Protein AF-A0A7R8YY42-F1 (afdb_monomer)

Secondary structure (DSSP, 8-state):
-----------------------------------------TTTHHHHHHHHHHHHHHHHHHHHHHHHHHHHHHS--SS---SS-S---HHHHHHHHHHHHHHHHHHHTT--TTSHHHHHHHHHHT--------

Mean predicted aligned error: 22.65 Å

Sequence (134 aa):
MSSDSLKRKRDAPDSTSEVINSESDRKRERVDVDESASNLTPNDSKPASDILKEALRKIIELQEEINAFDDAASSDHDEEETLYSQEYPAEALGFAMCAWETLTFLQREGFTQNDPIYRALRERLVGQCQGIPL

Radius of gyration: 32.64 Å; Cα contacts (8 Å, |Δi|>4): 20; chains: 1; bounding box: 101×73×36 Å

pLDDT: mean 70.33, std 21.09, range [37.75, 97.06]

Solvent-accessible surface area (backbone atoms only — not comparable to full-atom values): 9181 Å² total; per-residue (Å²): 140,81,88,86,77,89,83,90,84,86,88,79,89,84,84,81,78,86,81,86,81,79,91,74,86,88,76,86,78,85,77,82,82,82,88,76,86,78,88,84,70,96,70,76,64,58,64,61,56,48,51,52,52,51,52,52,51,51,52,51,53,52,49,53,53,52,51,53,52,54,52,58,64,70,72,68,75,80,88,76,85,72,86,83,77,63,80,68,53,68,65,58,53,50,51,53,50,52,48,49,50,53,55,52,50,40,44,75,78,66,49,47,82,82,35,70,67,50,41,56,48,44,42,70,69,75,43,76,84,74,71,80,81,128

Structure (mmCIF, N/CA/C/O backbone):
data_AF-A0A7R8YY42-F1
#
_entry.id   AF-A0A7R8YY42-F1
#
loop_
_atom_site.group_PDB
_atom_site.id
_atom_site.type_symbol
_atom_site.label_atom_id
_atom_site.label_alt_id
_atom_site.label_comp_id
_atom_site.label_asym_id
_atom_site.label_entity_id
_atom_site.label_seq_id
_atom_site.pdbx_PDB_ins_code
_atom_site.Cartn_x
_atom_site.Cartn_y
_atom_site.Cartn_z
_atom_site.occupancy
_atom_site.B_iso_or_equiv
_atom_site.auth_seq_id
_atom_site.auth_comp_id
_atom_site.auth_asym_id
_atom_site.auth_atom_id
_atom_site.pdbx_PDB_model_num
ATOM 1 N N . MET A 1 1 ? -60.218 17.621 -22.480 1.00 38.62 1 MET A N 1
ATOM 2 C CA . MET A 1 1 ? -59.642 18.017 -21.176 1.00 38.62 1 MET A CA 1
ATOM 3 C C . MET A 1 1 ? -59.201 16.732 -20.497 1.00 38.62 1 MET A C 1
ATOM 5 O O . MET A 1 1 ? -60.028 15.842 -20.423 1.00 38.62 1 MET A O 1
ATOM 9 N N . SER A 1 2 ? -57.972 16.483 -20.073 1.00 44.06 2 SER A N 1
ATOM 10 C CA . SER A 1 2 ? -56.692 17.181 -20.175 1.00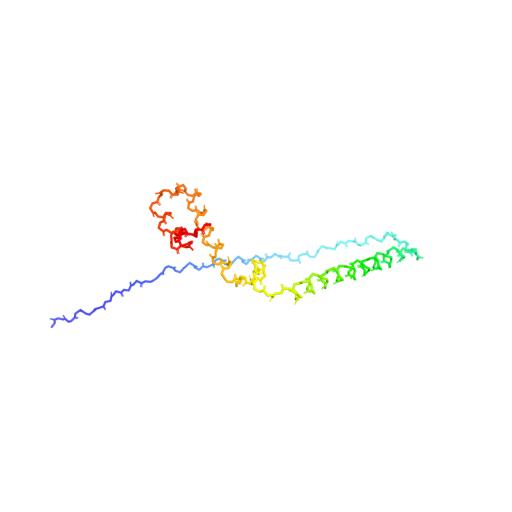 44.06 2 SER A CA 1
ATOM 11 C C . SER A 1 2 ? -55.614 16.099 -20.108 1.00 44.06 2 SER A C 1
ATOM 13 O O . SER A 1 2 ? -55.766 15.116 -19.387 1.00 44.06 2 SER A O 1
ATOM 15 N N . SER A 1 3 ? -54.557 16.278 -20.886 1.00 47.91 3 SER A N 1
ATOM 16 C CA . SER A 1 3 ? -53.333 15.486 -20.840 1.00 47.91 3 SER A CA 1
ATOM 17 C C . SER A 1 3 ? -52.505 15.946 -19.641 1.00 47.91 3 SER A C 1
ATOM 19 O O . SER A 1 3 ? -52.199 17.135 -19.572 1.00 47.91 3 SER A O 1
ATOM 21 N N . ASP A 1 4 ? -52.105 15.044 -18.744 1.00 53.22 4 ASP A N 1
ATOM 22 C CA . ASP A 1 4 ? -51.119 15.362 -17.705 1.00 53.22 4 ASP A CA 1
ATOM 23 C C . ASP A 1 4 ? -49.839 14.556 -17.931 1.00 53.22 4 ASP A C 1
ATOM 25 O O . ASP A 1 4 ? -49.751 13.350 -17.688 1.00 53.22 4 ASP A O 1
ATOM 29 N N . SER A 1 5 ? -48.858 15.263 -18.485 1.00 56.19 5 SER A N 1
ATOM 30 C CA . SER A 1 5 ? -47.514 14.793 -18.778 1.00 56.19 5 SER A CA 1
ATOM 31 C C . SER A 1 5 ? -46.569 15.157 -17.638 1.00 56.19 5 SER A C 1
ATOM 33 O O . SER A 1 5 ? -46.528 16.299 -17.196 1.00 56.19 5 SER A O 1
ATOM 35 N N . LEU A 1 6 ? -45.761 14.166 -17.252 1.00 52.00 6 LEU A N 1
ATOM 36 C CA . LEU A 1 6 ? -44.387 14.236 -16.747 1.00 52.00 6 LEU A CA 1
ATOM 37 C C . LEU A 1 6 ? -43.928 15.539 -16.063 1.00 52.00 6 LEU A C 1
ATOM 39 O O . LEU A 1 6 ? -43.733 16.556 -16.724 1.00 52.00 6 LEU A O 1
ATOM 43 N N . LYS A 1 7 ? -43.482 15.409 -14.805 1.00 57.38 7 LYS A N 1
ATOM 44 C CA . LYS A 1 7 ? -42.202 15.978 -14.331 1.00 57.38 7 LYS A CA 1
ATOM 45 C C . LYS A 1 7 ? -41.801 15.370 -12.982 1.00 57.38 7 LYS A C 1
ATOM 47 O O . LYS A 1 7 ? -42.252 15.796 -11.927 1.00 57.38 7 LYS A O 1
ATOM 52 N N . ARG A 1 8 ? -40.910 14.372 -13.021 1.00 50.06 8 ARG A N 1
ATOM 53 C CA . ARG A 1 8 ? -40.031 14.043 -11.890 1.00 50.06 8 ARG A CA 1
ATOM 54 C C . ARG A 1 8 ? -38.807 14.944 -12.025 1.00 50.06 8 ARG A C 1
ATOM 56 O O . ARG A 1 8 ? -38.129 14.875 -13.044 1.00 50.06 8 ARG A O 1
ATOM 63 N N . LYS A 1 9 ? -38.556 15.793 -11.032 1.00 60.50 9 LYS A N 1
ATOM 64 C CA . LYS A 1 9 ? -37.354 16.627 -10.939 1.00 60.50 9 LYS A CA 1
ATOM 65 C C . LYS A 1 9 ? -36.776 16.416 -9.537 1.00 60.50 9 LYS A C 1
ATOM 67 O O . LYS A 1 9 ? -37.351 16.869 -8.555 1.00 60.50 9 LYS A O 1
ATOM 72 N N . ARG A 1 10 ? -35.719 15.610 -9.463 1.00 48.75 10 ARG A N 1
ATOM 73 C CA . ARG A 1 10 ? -34.792 15.452 -8.333 1.00 48.75 10 ARG A CA 1
ATOM 74 C C . ARG A 1 10 ? -33.437 15.901 -8.868 1.00 48.75 10 ARG A C 1
ATOM 76 O O . ARG A 1 10 ? -33.178 15.526 -10.000 1.00 48.75 10 ARG A O 1
ATOM 83 N N . ASP A 1 11 ? -32.720 16.713 -8.089 1.00 44.12 11 ASP A N 1
ATOM 84 C CA . ASP A 1 11 ? -31.283 17.089 -8.108 1.00 44.12 11 ASP A CA 1
ATOM 85 C C . ASP A 1 11 ? -31.210 18.491 -7.457 1.00 44.12 11 ASP A C 1
ATOM 87 O O . ASP A 1 11 ? -32.055 19.324 -7.777 1.00 44.12 11 ASP A O 1
ATOM 91 N N . ALA A 1 12 ? -30.315 18.916 -6.565 1.00 50.12 12 ALA A N 1
ATOM 92 C CA . ALA A 1 12 ? -29.3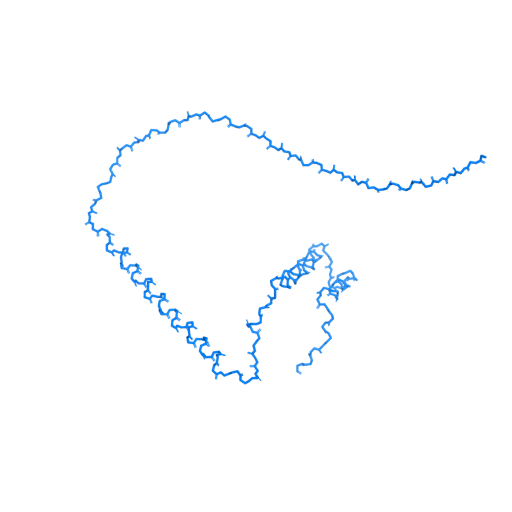04 18.389 -5.639 1.00 50.12 12 ALA A CA 1
ATOM 93 C C . ALA A 1 12 ? -28.967 19.591 -4.693 1.00 50.12 12 ALA A C 1
ATOM 95 O O . ALA A 1 12 ? -29.231 20.730 -5.092 1.00 50.12 12 ALA A O 1
ATOM 96 N N . PRO A 1 13 ? -28.437 19.423 -3.465 1.00 51.09 13 PRO A N 1
ATOM 97 C CA . PRO A 1 13 ? -27.999 20.559 -2.643 1.00 51.09 13 PRO A CA 1
ATOM 98 C C . PRO A 1 13 ? -26.582 21.029 -3.029 1.00 51.09 13 PRO A C 1
ATOM 100 O O . PRO A 1 13 ? -25.626 20.265 -2.923 1.00 51.09 13 PRO A O 1
ATOM 103 N N . ASP A 1 14 ? -26.463 22.286 -3.464 1.00 39.03 14 ASP A N 1
ATOM 104 C CA . ASP A 1 14 ? -25.196 22.971 -3.757 1.00 39.03 14 ASP A CA 1
ATOM 105 C C . ASP A 1 14 ? -24.689 23.688 -2.492 1.00 39.03 14 ASP A C 1
ATOM 107 O O . ASP A 1 14 ? -25.227 24.715 -2.073 1.00 39.03 14 ASP A O 1
ATOM 111 N N . SER A 1 15 ? -23.692 23.086 -1.839 1.00 41.06 15 SER A N 1
ATOM 112 C CA . SER A 1 15 ? -22.927 23.683 -0.741 1.00 41.06 15 SER A CA 1
ATOM 113 C C . SER A 1 15 ? -21.811 24.536 -1.337 1.00 41.06 15 SER A C 1
ATOM 115 O O . SER A 1 15 ? -20.712 24.053 -1.603 1.00 41.06 15 SER A O 1
ATOM 117 N N . THR A 1 16 ? -22.092 25.820 -1.533 1.00 49.22 16 THR A N 1
ATOM 118 C CA . THR A 1 16 ? -21.093 26.800 -1.956 1.00 49.22 16 THR A CA 1
ATOM 119 C C . THR A 1 16 ? -20.139 27.139 -0.812 1.00 49.22 16 THR A C 1
ATOM 121 O O . THR A 1 16 ? -20.542 27.629 0.242 1.00 49.22 16 THR A O 1
ATOM 124 N N . SER A 1 17 ? -18.869 26.870 -1.088 1.00 48.56 17 SER A N 1
ATOM 125 C CA . SER A 1 17 ? -17.639 27.173 -0.363 1.00 48.56 17 SER A CA 1
ATOM 126 C C . SER A 1 17 ? -17.540 28.587 0.222 1.00 48.56 17 SER A C 1
ATOM 128 O O . SER A 1 17 ? -17.690 29.580 -0.493 1.00 48.56 17 SER A O 1
ATOM 130 N N . GLU A 1 18 ? -17.170 28.656 1.500 1.00 45.03 18 GLU A N 1
ATOM 131 C CA . GLU A 1 18 ? -16.725 29.863 2.197 1.00 45.03 18 GLU A CA 1
ATOM 132 C C . GLU A 1 18 ? -15.342 30.301 1.685 1.00 45.03 18 GLU A C 1
ATOM 134 O O . GLU A 1 18 ? -14.343 29.599 1.839 1.00 45.03 18 GLU A O 1
ATOM 139 N N . VAL A 1 19 ? -15.280 31.485 1.071 1.00 43.81 19 VAL A N 1
ATOM 140 C CA . VAL A 1 19 ? -14.033 32.186 0.742 1.00 43.81 19 VAL A CA 1
ATOM 141 C C . VAL A 1 19 ? -13.718 33.131 1.898 1.00 43.81 19 VAL A C 1
ATOM 143 O O . VAL A 1 19 ? -14.271 34.224 2.002 1.00 43.81 19 VAL A O 1
ATOM 146 N N . ILE A 1 20 ? -12.830 32.695 2.787 1.00 44.50 20 ILE A N 1
ATOM 147 C CA . ILE A 1 20 ? -12.221 33.529 3.827 1.00 44.50 20 ILE A CA 1
ATOM 148 C C . ILE A 1 20 ? -11.180 34.453 3.188 1.00 44.50 20 ILE A C 1
ATOM 150 O O . ILE A 1 20 ? -10.040 34.071 2.936 1.00 44.50 20 ILE A O 1
ATOM 154 N N . ASN A 1 21 ? -11.601 35.684 2.904 1.00 37.75 21 ASN A N 1
ATOM 155 C CA . ASN A 1 21 ? -10.736 36.780 2.487 1.00 37.75 21 ASN A CA 1
ATOM 156 C C . ASN A 1 21 ? -10.317 37.561 3.744 1.00 37.75 21 ASN A C 1
ATOM 158 O O . ASN A 1 21 ? -11.081 38.376 4.257 1.00 37.75 21 ASN A O 1
ATOM 162 N N . SER A 1 22 ? -9.132 37.275 4.287 1.00 42.91 22 SER A N 1
ATOM 163 C CA . SER A 1 22 ? -8.551 38.045 5.392 1.00 42.91 22 SER A CA 1
ATOM 164 C C . SER A 1 22 ? -7.487 38.997 4.853 1.00 42.91 22 SER A C 1
ATOM 166 O O . SER A 1 22 ? -6.319 38.643 4.710 1.00 42.91 22 SER A O 1
ATOM 168 N N . GLU A 1 23 ? -7.913 40.225 4.554 1.00 42.78 23 GLU A N 1
ATOM 169 C CA . GLU A 1 23 ? -7.037 41.393 4.487 1.00 42.78 23 GLU A CA 1
ATOM 170 C C . GLU A 1 23 ? -6.349 41.568 5.848 1.00 42.78 23 GLU A C 1
ATOM 172 O O . GLU A 1 23 ? -6.998 41.710 6.883 1.00 42.78 23 GLU A O 1
ATOM 177 N N . SER A 1 24 ? -5.020 41.526 5.864 1.00 43.84 24 SER A N 1
ATOM 178 C CA . SER A 1 24 ? -4.223 41.937 7.017 1.00 43.84 24 SER A CA 1
ATOM 179 C C . SER A 1 24 ? -3.178 42.945 6.567 1.00 43.84 24 SER A C 1
ATOM 181 O O . SER A 1 24 ? -2.267 42.650 5.788 1.00 43.84 24 SER A O 1
ATOM 183 N N . ASP A 1 25 ? -3.388 44.157 7.067 1.00 44.34 25 ASP A N 1
ATOM 184 C CA . ASP A 1 25 ? -2.553 45.344 7.013 1.00 44.34 25 ASP A CA 1
ATOM 185 C C . ASP A 1 25 ? -1.050 45.050 7.115 1.00 44.34 25 ASP A C 1
ATOM 187 O O . ASP A 1 25 ? -0.518 44.686 8.165 1.00 44.34 25 ASP A O 1
ATOM 191 N N . ARG A 1 26 ? -0.316 45.313 6.030 1.00 45.97 26 ARG A N 1
ATOM 192 C CA . ARG A 1 26 ? 1.152 45.363 6.045 1.00 45.97 26 ARG A CA 1
ATOM 193 C C . ARG A 1 26 ? 1.625 46.720 6.569 1.00 45.97 26 ARG A C 1
ATOM 195 O O . ARG A 1 26 ? 2.056 47.582 5.801 1.00 45.97 26 ARG A O 1
ATOM 202 N N . LYS A 1 27 ? 1.577 46.906 7.889 1.00 59.47 27 LYS A N 1
ATOM 203 C CA . LYS A 1 27 ? 2.275 48.002 8.573 1.00 59.47 27 LYS A CA 1
ATOM 204 C C . LYS A 1 27 ? 3.749 47.622 8.736 1.00 59.47 27 LYS A C 1
ATOM 206 O O . LYS A 1 27 ? 4.087 46.663 9.417 1.00 59.47 27 LYS A O 1
ATOM 211 N N . ARG A 1 28 ? 4.615 48.359 8.036 1.00 54.12 28 ARG A N 1
ATOM 212 C CA . ARG A 1 28 ? 6.078 48.216 8.047 1.00 54.12 28 ARG A CA 1
ATOM 213 C C . ARG A 1 28 ? 6.626 48.441 9.457 1.00 54.12 28 ARG A C 1
ATOM 215 O O . ARG A 1 28 ? 6.531 49.557 9.962 1.00 54.12 28 ARG A O 1
ATOM 222 N N . GLU A 1 29 ? 7.257 47.423 10.024 1.00 50.25 29 GLU A N 1
ATOM 223 C CA . GLU A 1 29 ? 8.134 47.555 11.184 1.00 50.25 29 GLU A CA 1
ATOM 224 C C . GLU A 1 29 ? 9.576 47.336 10.716 1.00 50.25 29 GLU A C 1
ATOM 226 O O . GLU A 1 29 ? 9.915 46.326 10.100 1.00 50.25 29 GLU A O 1
ATOM 231 N N . ARG A 1 30 ? 10.387 48.380 10.894 1.00 45.09 30 ARG A N 1
ATOM 232 C CA . ARG A 1 30 ? 11.814 48.421 10.582 1.00 45.09 30 ARG A CA 1
ATOM 233 C C . ARG A 1 30 ? 12.511 47.666 11.711 1.00 45.09 30 ARG A C 1
ATOM 235 O O . ARG A 1 30 ? 12.423 48.109 12.847 1.00 45.09 30 ARG A O 1
ATOM 242 N N . VAL A 1 31 ? 13.164 46.551 11.403 1.00 52.91 31 VAL A N 1
ATOM 243 C CA . VAL A 1 31 ? 14.096 45.922 12.342 1.00 52.91 31 VAL A CA 1
ATOM 244 C C . VAL A 1 31 ? 15.475 46.480 12.024 1.00 52.91 31 VAL A C 1
ATOM 246 O O . VAL A 1 31 ? 15.968 46.333 10.903 1.00 52.91 31 VAL A O 1
ATOM 249 N N . ASP A 1 32 ? 16.026 47.201 12.992 1.00 47.44 32 ASP A N 1
ATOM 250 C CA . ASP A 1 32 ? 17.368 47.760 12.968 1.00 47.44 32 ASP A CA 1
ATOM 251 C C . ASP A 1 32 ? 18.408 46.647 12.771 1.00 47.44 32 ASP A C 1
ATOM 253 O O . ASP A 1 32 ? 18.414 45.632 13.469 1.00 47.44 32 ASP A O 1
ATOM 257 N N . VAL A 1 33 ? 19.269 46.836 11.770 1.00 54.12 33 VAL A N 1
ATOM 258 C CA . VAL A 1 33 ? 20.433 45.986 11.511 1.00 54.12 33 VAL A CA 1
ATOM 259 C C . VAL A 1 33 ? 21.533 46.457 12.453 1.00 54.12 33 VAL A C 1
ATOM 261 O O . VAL A 1 33 ? 22.170 47.476 12.191 1.00 54.12 33 VAL A O 1
ATOM 264 N N . ASP A 1 34 ? 21.723 45.736 13.557 1.00 45.84 34 ASP A N 1
ATOM 265 C CA . ASP A 1 34 ? 22.905 45.896 14.399 1.00 45.84 34 ASP A CA 1
ATOM 266 C C . ASP A 1 34 ? 24.098 45.215 13.717 1.00 45.84 34 ASP A C 1
ATOM 268 O O . ASP A 1 34 ? 24.135 44.004 13.484 1.00 45.84 34 ASP A O 1
ATOM 272 N N . GLU A 1 35 ? 25.042 46.056 13.316 1.00 55.34 35 GLU A N 1
ATOM 273 C CA . GLU A 1 35 ? 26.336 45.711 12.760 1.00 55.34 35 GLU A CA 1
ATOM 274 C C . GLU A 1 35 ? 27.246 45.244 13.900 1.00 55.34 35 GLU A C 1
ATOM 276 O O . GLU A 1 35 ? 27.729 46.048 14.694 1.00 55.34 35 GLU A O 1
ATOM 281 N N . SER A 1 36 ? 27.506 43.938 13.986 1.00 48.50 36 SER A N 1
ATOM 282 C CA . SER A 1 36 ? 28.617 43.420 14.787 1.00 48.50 36 SER A CA 1
ATOM 283 C C . SER A 1 36 ? 29.159 42.093 14.259 1.00 48.50 36 SER A C 1
ATOM 285 O O . SER A 1 36 ? 28.596 41.023 14.456 1.00 48.50 36 SER A O 1
ATOM 287 N N . ALA A 1 37 ? 30.326 42.227 13.627 1.00 51.69 37 ALA A N 1
ATOM 288 C CA . ALA A 1 37 ? 31.458 41.306 13.647 1.00 51.69 37 ALA A CA 1
ATOM 289 C C . ALA A 1 37 ? 31.249 39.850 13.194 1.00 51.69 37 ALA A C 1
ATOM 291 O O . ALA A 1 37 ? 30.838 38.984 13.961 1.00 51.69 37 ALA A O 1
ATOM 292 N N . SER A 1 38 ? 31.804 39.517 12.025 1.00 47.59 38 SER A N 1
ATOM 293 C CA . SER A 1 38 ? 32.576 38.274 11.884 1.00 47.59 38 SER A CA 1
ATOM 294 C C . SER A 1 38 ? 33.672 38.437 10.829 1.00 47.59 38 SER A C 1
ATOM 296 O O . SER A 1 38 ? 33.410 38.458 9.630 1.00 47.59 38 SER A O 1
ATOM 298 N N . ASN A 1 39 ? 34.918 38.554 11.291 1.00 49.59 39 ASN A N 1
ATOM 299 C CA . ASN A 1 39 ? 36.115 38.338 10.482 1.00 49.59 39 ASN A CA 1
ATOM 300 C C . ASN A 1 39 ? 36.035 36.959 9.807 1.00 49.59 39 ASN A C 1
ATOM 302 O O . ASN A 1 39 ? 36.125 35.943 10.494 1.00 49.59 39 ASN A O 1
ATOM 306 N N . LEU A 1 40 ? 35.923 36.913 8.479 1.00 56.47 40 LEU A N 1
ATOM 307 C CA . LEU A 1 40 ? 36.121 35.683 7.714 1.00 56.47 40 LEU A CA 1
ATOM 308 C C . LEU A 1 40 ? 37.623 35.488 7.490 1.00 56.47 40 LEU A C 1
ATOM 310 O O . LEU A 1 40 ? 38.231 36.108 6.616 1.00 56.47 40 LEU A O 1
ATOM 314 N N . THR A 1 41 ? 38.239 34.648 8.316 1.00 55.19 41 THR A N 1
ATOM 315 C CA . THR A 1 41 ? 39.594 34.148 8.078 1.00 55.19 41 THR A CA 1
ATOM 316 C C . THR A 1 41 ? 39.574 33.143 6.913 1.00 55.19 41 THR A C 1
ATOM 318 O O . THR A 1 41 ? 38.670 32.312 6.813 1.00 55.19 41 THR A O 1
ATOM 321 N N . PRO A 1 42 ? 40.560 33.173 5.999 1.00 55.38 42 PRO A N 1
ATOM 322 C CA . PRO A 1 42 ? 40.588 32.294 4.839 1.00 55.38 42 PRO A CA 1
ATOM 323 C C . PRO A 1 42 ? 41.260 30.972 5.225 1.00 55.38 42 PRO A C 1
ATOM 325 O O . PRO A 1 42 ? 42.448 30.789 4.981 1.00 55.38 42 PRO A O 1
ATOM 328 N N . ASN A 1 43 ? 40.551 30.054 5.887 1.00 55.50 43 ASN A N 1
ATOM 329 C CA . ASN A 1 43 ? 41.082 28.691 6.068 1.00 55.50 43 ASN A CA 1
ATOM 330 C C . ASN A 1 43 ? 40.049 27.563 6.244 1.00 55.50 43 ASN A C 1
ATOM 332 O O . ASN A 1 43 ? 40.438 26.398 6.199 1.00 55.50 43 ASN A O 1
ATOM 336 N N . ASP A 1 44 ? 38.750 27.862 6.318 1.00 55.97 44 ASP A N 1
ATOM 337 C CA . ASP A 1 44 ? 37.703 26.843 6.532 1.00 55.97 44 ASP A CA 1
ATOM 338 C C . ASP A 1 44 ? 37.184 26.169 5.244 1.00 55.97 44 ASP A C 1
ATOM 340 O O . ASP A 1 44 ? 36.215 25.414 5.268 1.00 55.97 44 ASP A O 1
ATOM 344 N N . SER A 1 45 ? 37.828 26.389 4.091 1.00 58.62 45 SER A N 1
ATOM 345 C CA . SER A 1 45 ? 37.385 25.813 2.805 1.00 58.62 45 SER A CA 1
ATOM 346 C C . SER A 1 45 ? 37.849 24.363 2.567 1.00 58.62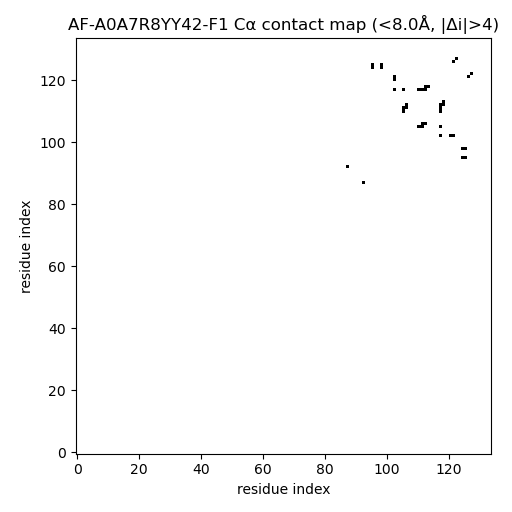 45 SER A C 1
ATOM 348 O O . SER A 1 45 ? 37.247 23.643 1.769 1.00 58.62 45 SER A O 1
ATOM 350 N N . LYS A 1 46 ? 38.881 23.894 3.284 1.00 61.25 46 LYS A N 1
ATOM 351 C CA . LYS A 1 46 ? 39.367 22.503 3.209 1.00 61.25 46 LYS A CA 1
ATOM 352 C C . LYS A 1 46 ? 38.328 21.443 3.608 1.00 61.25 46 LYS A C 1
ATOM 354 O O . LYS A 1 46 ? 38.102 20.557 2.782 1.00 61.25 46 LYS A O 1
ATOM 359 N N . PRO A 1 47 ? 37.634 21.534 4.762 1.00 71.38 47 PRO A N 1
ATOM 360 C CA . PRO A 1 47 ? 36.697 20.490 5.183 1.00 71.38 47 PRO A CA 1
ATOM 361 C C . PRO A 1 47 ? 35.550 20.292 4.188 1.00 71.38 47 PRO A C 1
ATOM 363 O O . PRO A 1 47 ? 35.215 19.158 3.875 1.00 71.38 47 PRO A O 1
ATOM 366 N N . ALA A 1 48 ? 35.003 21.366 3.609 1.00 75.25 48 ALA A N 1
ATOM 367 C CA . ALA A 1 48 ? 33.951 21.254 2.596 1.00 75.25 48 ALA A CA 1
ATOM 368 C C . ALA A 1 48 ? 34.442 20.552 1.316 1.00 75.25 48 ALA A C 1
ATOM 370 O O . ALA A 1 48 ? 33.725 19.737 0.736 1.00 75.25 48 ALA A O 1
ATOM 371 N N . SER A 1 49 ? 35.680 20.830 0.891 1.00 82.69 49 SER A N 1
ATOM 372 C CA . SER A 1 49 ? 36.284 20.169 -0.270 1.00 82.69 49 SER A CA 1
ATOM 373 C C . SER A 1 49 ? 36.598 18.690 -0.024 1.00 82.69 49 SER A C 1
ATOM 375 O O . SER A 1 49 ? 36.524 17.889 -0.955 1.00 82.69 49 SER A O 1
ATOM 377 N N . ASP A 1 50 ? 36.914 18.319 1.217 1.00 89.69 50 ASP A N 1
ATOM 378 C CA . ASP A 1 50 ? 37.206 16.940 1.607 1.00 89.69 50 ASP A CA 1
ATOM 379 C C . ASP A 1 50 ? 35.917 16.124 1.762 1.00 89.69 50 ASP A C 1
ATOM 381 O O . ASP A 1 50 ? 35.833 15.022 1.220 1.00 89.69 50 ASP A O 1
ATOM 385 N N . ILE A 1 51 ? 34.872 16.712 2.355 1.00 92.75 51 ILE A N 1
ATOM 386 C CA . ILE A 1 51 ? 33.520 16.135 2.418 1.00 92.75 51 ILE A CA 1
ATOM 387 C C . ILE A 1 51 ? 32.970 15.891 1.009 1.00 92.75 51 ILE A C 1
ATOM 389 O O . ILE A 1 51 ? 32.419 14.829 0.741 1.00 92.75 51 ILE A O 1
ATOM 393 N N . LEU A 1 52 ? 33.146 16.837 0.079 1.00 95.00 52 LEU A N 1
ATOM 394 C CA . LEU A 1 52 ? 32.693 16.665 -1.303 1.00 95.00 52 LEU A CA 1
ATOM 395 C C . LEU A 1 52 ? 33.404 15.496 -2.002 1.00 95.00 52 LEU A C 1
ATOM 397 O O . LEU A 1 52 ? 32.767 14.723 -2.713 1.00 95.00 52 LEU A O 1
ATOM 401 N N . LYS A 1 53 ? 34.716 15.344 -1.796 1.00 94.50 53 LYS A N 1
ATOM 402 C CA . LYS A 1 53 ? 35.486 14.222 -2.360 1.00 94.50 53 LYS A CA 1
ATOM 403 C C . LYS A 1 53 ? 35.088 12.889 -1.739 1.00 94.50 53 LYS A C 1
ATOM 405 O O . LYS A 1 53 ? 35.062 11.881 -2.437 1.00 94.50 53 LYS A O 1
ATOM 410 N N . GLU A 1 54 ? 34.801 12.876 -0.443 1.00 95.31 54 GLU A N 1
ATOM 411 C CA . GLU A 1 54 ? 34.316 11.693 0.260 1.00 95.31 54 GLU A CA 1
ATOM 412 C C . GLU A 1 54 ? 32.919 11.292 -0.217 1.00 95.31 54 GLU A C 1
ATOM 414 O O . GLU A 1 54 ? 32.706 10.130 -0.555 1.00 95.31 54 GLU A O 1
ATOM 419 N N . ALA A 1 55 ? 32.010 12.258 -0.362 1.00 95.75 55 ALA A N 1
ATOM 420 C CA . ALA A 1 55 ? 30.688 12.037 -0.935 1.00 95.75 55 ALA A CA 1
ATOM 421 C C . ALA A 1 55 ? 30.783 11.494 -2.367 1.00 95.75 55 ALA A C 1
ATOM 423 O O . ALA A 1 55 ? 30.123 10.515 -2.699 1.00 95.75 55 ALA A O 1
ATOM 424 N N . LEU A 1 56 ? 31.654 12.069 -3.200 1.00 96.06 56 LEU A N 1
ATOM 425 C CA . LEU A 1 56 ? 31.851 11.613 -4.576 1.00 96.06 56 LEU A CA 1
ATOM 426 C C . LEU A 1 56 ? 32.440 10.197 -4.639 1.00 96.06 56 LEU A C 1
ATOM 428 O O . LEU A 1 56 ? 31.987 9.387 -5.441 1.00 96.06 56 LEU A O 1
ATOM 432 N N . ARG A 1 57 ? 33.392 9.869 -3.757 1.00 96.00 57 ARG A N 1
ATOM 433 C CA . ARG A 1 57 ? 33.909 8.500 -3.615 1.00 96.00 57 ARG A CA 1
ATOM 434 C C . ARG A 1 57 ? 32.791 7.529 -3.243 1.00 96.00 57 ARG A C 1
ATOM 436 O O . ARG A 1 57 ? 32.704 6.463 -3.840 1.00 96.00 57 ARG A O 1
ATOM 443 N N . LYS A 1 58 ? 31.928 7.912 -2.297 1.00 97.00 58 LYS A N 1
ATOM 444 C CA . LYS A 1 58 ? 30.831 7.054 -1.847 1.00 97.00 58 LYS A CA 1
ATOM 445 C C . LYS A 1 58 ? 29.770 6.847 -2.926 1.00 97.00 58 LYS A C 1
ATOM 447 O O . LYS A 1 58 ? 29.249 5.748 -3.046 1.00 97.00 58 LYS A O 1
ATOM 452 N N . ILE A 1 59 ? 29.488 7.870 -3.735 1.00 96.56 59 ILE A N 1
ATOM 453 C CA . ILE A 1 59 ? 28.583 7.759 -4.889 1.00 96.56 59 ILE A CA 1
ATOM 454 C C . ILE A 1 59 ? 29.120 6.746 -5.906 1.00 96.56 59 ILE A C 1
ATOM 456 O O . ILE A 1 59 ? 28.354 5.921 -6.385 1.00 96.56 59 ILE A O 1
ATOM 460 N N . ILE A 1 60 ? 30.421 6.783 -6.214 1.00 95.56 60 ILE A N 1
ATOM 461 C CA . ILE A 1 60 ? 31.035 5.840 -7.164 1.00 95.56 60 ILE A CA 1
ATOM 462 C C . ILE A 1 60 ? 30.964 4.404 -6.631 1.00 95.56 60 ILE A C 1
ATOM 464 O O . ILE A 1 60 ? 30.527 3.520 -7.356 1.00 95.56 60 ILE A O 1
ATOM 468 N N . GLU A 1 61 ? 31.319 4.190 -5.362 1.00 96.69 61 GLU A N 1
ATOM 469 C CA . GLU A 1 61 ? 31.237 2.876 -4.706 1.00 96.69 61 GLU A CA 1
ATOM 470 C C . GLU A 1 61 ? 29.814 2.299 -4.760 1.00 96.69 61 GLU A C 1
ATOM 472 O O . GLU A 1 61 ? 29.621 1.151 -5.149 1.00 96.69 61 GLU A O 1
ATOM 477 N N . LEU A 1 62 ? 28.806 3.113 -4.433 1.00 96.56 62 LEU A N 1
ATOM 478 C CA . LEU A 1 62 ? 27.404 2.692 -4.490 1.00 96.56 62 LEU A CA 1
ATOM 479 C C . LEU A 1 62 ? 26.944 2.408 -5.924 1.00 96.56 62 LEU A C 1
ATOM 481 O O . LEU A 1 62 ? 26.153 1.498 -6.141 1.00 96.56 62 LEU A O 1
ATOM 485 N N . GLN A 1 63 ? 27.436 3.162 -6.910 1.00 93.38 63 GLN A N 1
ATOM 486 C CA . GLN A 1 63 ? 27.098 2.919 -8.309 1.00 93.38 63 GLN A CA 1
ATOM 487 C C . GLN A 1 63 ? 27.707 1.607 -8.823 1.00 93.38 63 GLN A C 1
ATOM 489 O O . GLN A 1 63 ? 27.068 0.910 -9.603 1.00 93.38 63 GLN A O 1
ATOM 494 N N . GLU A 1 64 ? 28.916 1.253 -8.381 1.00 94.19 64 GLU A N 1
ATOM 495 C CA . GLU A 1 64 ? 29.538 -0.042 -8.685 1.00 94.19 64 GLU A CA 1
ATOM 496 C C . GLU A 1 64 ? 28.767 -1.201 -8.043 1.00 94.19 64 GLU A C 1
ATOM 498 O O . GLU A 1 64 ? 28.550 -2.220 -8.695 1.00 94.19 64 GLU A O 1
ATOM 503 N N . GLU A 1 65 ? 28.297 -1.028 -6.806 1.00 90.69 65 GLU A N 1
ATOM 504 C CA . GLU A 1 65 ? 27.459 -2.013 -6.118 1.00 90.69 65 GLU A CA 1
ATOM 505 C C . GLU A 1 65 ? 26.126 -2.235 -6.857 1.00 90.69 65 GLU A C 1
ATOM 507 O O . GLU A 1 65 ? 25.755 -3.374 -7.127 1.00 90.69 65 GLU A O 1
ATOM 512 N N . ILE A 1 66 ? 25.445 -1.155 -7.262 1.00 88.25 66 ILE A N 1
ATOM 513 C CA . ILE A 1 66 ? 24.195 -1.216 -8.041 1.00 88.25 66 ILE A CA 1
ATOM 514 C C . ILE A 1 66 ? 24.414 -1.916 -9.384 1.00 88.25 66 ILE A C 1
ATOM 516 O O . ILE A 1 66 ? 23.665 -2.825 -9.729 1.00 88.25 66 ILE A O 1
ATOM 520 N N . ASN A 1 67 ? 25.461 -1.544 -10.122 1.00 87.19 67 ASN A N 1
ATOM 521 C CA . ASN A 1 67 ? 25.745 -2.158 -11.418 1.00 87.19 67 ASN A CA 1
ATOM 522 C C . ASN A 1 67 ? 26.060 -3.659 -11.279 1.00 87.19 67 ASN A C 1
ATOM 524 O O . ASN A 1 67 ? 25.655 -4.450 -12.123 1.00 87.19 67 ASN A O 1
ATOM 528 N N . ALA A 1 68 ? 26.728 -4.072 -10.195 1.00 84.75 68 ALA A N 1
ATOM 529 C CA . ALA A 1 68 ? 26.972 -5.486 -9.916 1.00 84.75 68 ALA A CA 1
ATOM 530 C C . ALA A 1 68 ? 25.674 -6.268 -9.631 1.00 84.75 68 ALA A C 1
ATOM 532 O O . ALA A 1 68 ? 25.583 -7.440 -10.001 1.00 84.75 68 ALA A O 1
ATOM 533 N N . PHE A 1 69 ? 24.666 -5.643 -9.008 1.00 77.12 69 PHE A N 1
ATOM 534 C CA . PHE A 1 69 ? 23.338 -6.246 -8.841 1.00 77.12 69 PHE A CA 1
ATOM 535 C C . PHE A 1 69 ? 22.586 -6.382 -10.175 1.00 77.12 69 PHE A C 1
ATOM 537 O O . PHE A 1 69 ? 21.976 -7.423 -10.412 1.00 77.12 69 PHE A O 1
ATOM 544 N N . ASP A 1 70 ? 22.666 -5.385 -11.058 1.00 73.25 70 ASP A N 1
ATOM 545 C CA . ASP A 1 70 ? 22.031 -5.424 -12.386 1.00 73.25 70 ASP A CA 1
ATOM 546 C C . ASP A 1 70 ? 22.686 -6.465 -13.318 1.00 73.25 70 ASP A C 1
ATOM 548 O O . ASP A 1 70 ? 22.002 -7.195 -14.044 1.00 73.25 70 ASP A O 1
ATOM 552 N N . ASP A 1 71 ? 24.012 -6.598 -13.269 1.00 68.75 71 ASP A N 1
ATOM 553 C CA . ASP A 1 71 ? 24.751 -7.611 -14.032 1.00 68.75 71 ASP A CA 1
ATOM 554 C C . ASP A 1 71 ? 24.467 -9.035 -13.512 1.00 68.75 71 ASP A C 1
ATOM 556 O O . ASP A 1 71 ? 24.338 -9.979 -14.295 1.00 68.75 71 ASP A O 1
ATOM 560 N N . ALA A 1 72 ? 24.293 -9.206 -12.197 1.00 60.81 72 ALA A N 1
ATOM 561 C CA . ALA A 1 72 ? 23.867 -10.479 -11.611 1.00 60.81 72 ALA A CA 1
ATOM 562 C C . ALA A 1 72 ? 22.412 -10.831 -11.971 1.00 60.81 72 ALA A C 1
ATOM 564 O O . ALA A 1 72 ? 22.112 -11.996 -12.221 1.00 60.81 72 ALA A O 1
ATOM 565 N N . ALA A 1 73 ? 21.523 -9.837 -12.055 1.00 58.19 73 ALA A N 1
ATOM 566 C CA . ALA A 1 73 ? 20.131 -10.027 -12.464 1.00 58.19 73 ALA A CA 1
ATOM 567 C C . ALA A 1 73 ? 19.972 -10.332 -13.967 1.00 58.19 73 ALA A C 1
ATOM 569 O O . ALA A 1 73 ? 18.980 -10.932 -14.376 1.00 58.19 73 ALA A O 1
ATOM 570 N N . SER A 1 74 ? 20.937 -9.935 -14.801 1.00 57.47 74 SER A N 1
ATOM 571 C CA . SER A 1 74 ? 20.900 -10.162 -16.254 1.00 57.47 74 SER A CA 1
ATOM 572 C C . SER A 1 74 ? 21.636 -11.424 -16.717 1.00 57.47 74 SER A C 1
ATOM 574 O O . SER A 1 74 ? 21.403 -11.878 -17.838 1.00 57.47 74 SER A O 1
ATOM 576 N N . SER A 1 75 ? 22.493 -12.015 -15.877 1.00 55.94 75 SER A N 1
ATOM 577 C CA . SER A 1 75 ? 23.310 -13.181 -16.240 1.00 55.94 75 SER A CA 1
ATOM 578 C C . SER A 1 75 ? 22.671 -14.548 -15.941 1.00 55.94 75 SER A C 1
ATOM 580 O O . SER A 1 75 ? 23.266 -15.552 -16.333 1.00 55.94 75 SER A O 1
ATOM 582 N N . ASP A 1 76 ? 21.509 -14.622 -15.279 1.00 51.84 76 ASP A N 1
ATOM 583 C CA . ASP A 1 76 ? 20.901 -15.907 -14.878 1.00 51.84 76 ASP A CA 1
ATOM 584 C C . ASP A 1 76 ? 19.358 -15.878 -14.863 1.00 51.84 76 ASP A C 1
ATOM 586 O O . ASP A 1 76 ? 18.711 -16.175 -13.862 1.00 51.84 76 ASP A O 1
ATOM 590 N N . HIS A 1 77 ? 18.742 -15.489 -15.985 1.00 50.31 77 HIS A N 1
ATOM 591 C CA . HIS A 1 77 ? 17.291 -15.627 -16.173 1.00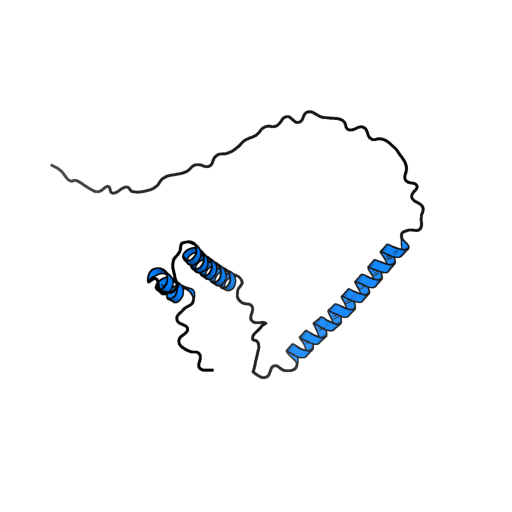 50.31 77 HIS A CA 1
ATOM 592 C C . HIS A 1 77 ? 16.941 -16.615 -17.288 1.00 50.31 77 HIS A C 1
ATOM 594 O O . HIS A 1 77 ? 16.299 -16.275 -18.281 1.00 50.31 77 HIS A O 1
ATOM 600 N N . ASP A 1 78 ? 17.320 -17.872 -17.058 1.00 50.50 78 ASP A N 1
ATOM 601 C CA . ASP A 1 78 ? 16.469 -19.000 -17.427 1.00 50.50 78 ASP A CA 1
ATOM 602 C C . ASP A 1 78 ? 15.449 -19.204 -16.283 1.00 50.50 78 ASP A C 1
ATOM 604 O O . ASP A 1 78 ? 15.748 -19.754 -15.231 1.00 50.50 78 ASP A O 1
ATOM 608 N N . GLU A 1 79 ? 14.236 -18.682 -16.487 1.00 54.59 79 GLU A N 1
ATOM 609 C CA . GLU A 1 79 ? 12.970 -19.251 -15.995 1.00 54.59 79 GLU A CA 1
ATOM 610 C C . GLU A 1 79 ? 12.825 -19.673 -14.507 1.00 54.59 79 GLU A C 1
ATOM 612 O O . GLU A 1 79 ? 12.345 -20.761 -14.223 1.00 54.59 79 GLU A O 1
ATOM 617 N N . GLU A 1 80 ? 13.070 -18.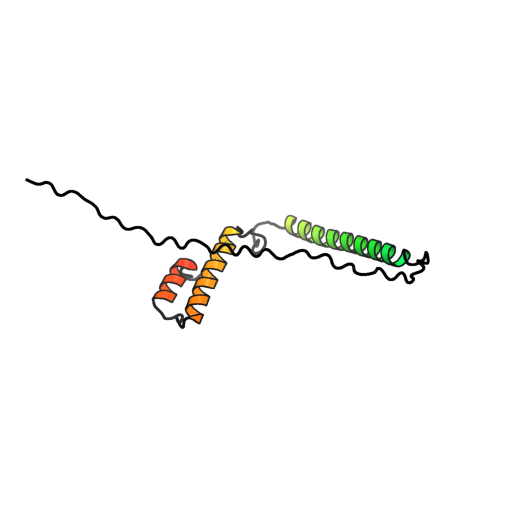779 -13.541 1.00 54.69 80 GLU A N 1
ATOM 618 C CA . GLU A 1 80 ? 12.212 -18.639 -12.343 1.00 54.69 80 GLU A CA 1
ATOM 619 C C . GLU A 1 80 ? 12.544 -17.367 -11.534 1.00 54.69 80 GLU A C 1
ATOM 621 O O . GLU A 1 80 ? 13.682 -16.921 -11.488 1.00 54.69 80 GLU A O 1
ATOM 626 N N . GLU A 1 81 ? 11.535 -16.806 -10.863 1.00 49.97 81 GLU A N 1
ATOM 627 C CA . GLU A 1 81 ? 11.674 -15.863 -9.737 1.00 49.97 81 GLU A CA 1
ATOM 628 C C . GLU A 1 81 ? 12.042 -14.383 -10.031 1.00 49.97 81 GLU A C 1
ATOM 630 O O . GLU A 1 81 ? 13.030 -13.831 -9.558 1.00 49.97 81 GLU A O 1
ATOM 635 N N . THR A 1 82 ? 11.128 -13.664 -10.697 1.00 46.44 82 THR A N 1
ATOM 636 C CA . THR A 1 82 ? 11.026 -12.183 -10.660 1.00 46.44 82 THR A CA 1
ATOM 637 C C . THR A 1 82 ? 9.906 -11.718 -9.714 1.00 46.44 82 THR A C 1
ATOM 639 O O . THR A 1 82 ? 8.977 -11.022 -10.118 1.00 46.44 82 THR A O 1
ATOM 642 N N . LEU A 1 83 ? 9.936 -12.092 -8.429 1.00 53.91 83 LEU A N 1
ATOM 643 C CA . LEU A 1 83 ? 8.834 -11.754 -7.505 1.00 53.91 83 LEU A CA 1
ATOM 644 C C . LEU A 1 83 ? 8.844 -10.289 -7.003 1.00 53.91 83 LEU A C 1
ATOM 646 O O . LEU A 1 83 ? 7.840 -9.817 -6.474 1.00 53.91 83 LEU A O 1
ATOM 650 N N . TYR A 1 84 ? 9.942 -9.541 -7.167 1.00 50.12 84 TYR A N 1
ATOM 651 C CA . TYR A 1 84 ? 10.081 -8.200 -6.562 1.00 50.12 84 TYR A CA 1
ATOM 652 C C . TYR A 1 84 ? 10.380 -7.053 -7.534 1.00 50.12 84 TYR A C 1
ATOM 654 O O . TYR A 1 84 ? 10.409 -5.902 -7.106 1.00 50.12 84 TYR A O 1
ATOM 662 N N . SER A 1 85 ? 10.533 -7.339 -8.830 1.00 46.97 85 SER A N 1
ATOM 663 C CA . SER A 1 85 ? 10.744 -6.324 -9.879 1.00 46.97 85 SER A CA 1
ATOM 664 C C . SER A 1 85 ? 9.618 -6.305 -10.918 1.00 46.97 85 SER A C 1
ATOM 666 O O . SER A 1 85 ? 9.771 -5.800 -12.026 1.00 46.97 85 SER A O 1
ATOM 668 N N . GLN A 1 86 ? 8.461 -6.875 -10.575 1.00 53.12 86 GLN A N 1
ATOM 669 C CA . GLN A 1 86 ? 7.250 -6.651 -11.346 1.00 53.12 86 GLN A CA 1
ATOM 670 C C . GLN A 1 86 ? 6.659 -5.337 -10.843 1.00 53.12 86 GLN A C 1
ATOM 672 O O . GLN A 1 86 ? 6.101 -5.282 -9.749 1.00 53.12 86 GLN A O 1
ATOM 677 N N . GLU A 1 87 ? 6.870 -4.267 -11.609 1.00 60.03 87 GLU A N 1
ATOM 678 C CA . GLU A 1 87 ? 6.209 -2.974 -11.459 1.00 60.03 87 GLU A CA 1
ATOM 679 C C . GLU A 1 87 ? 4.714 -3.204 -11.208 1.00 60.03 87 GLU A C 1
ATOM 681 O O . GLU A 1 87 ? 3.927 -3.369 -12.142 1.00 60.03 87 GLU A O 1
ATOM 686 N N . TYR A 1 88 ? 4.292 -3.246 -9.942 1.00 66.25 88 TYR A N 1
ATOM 687 C CA . TYR A 1 88 ? 2.875 -3.142 -9.653 1.00 66.25 88 TYR A CA 1
ATOM 688 C C . TYR A 1 88 ? 2.468 -1.782 -10.208 1.00 66.25 88 TYR A C 1
ATOM 690 O O . TYR A 1 88 ? 3.039 -0.772 -9.777 1.00 66.25 88 TYR A O 1
ATOM 698 N N . PRO A 1 89 ? 1.534 -1.719 -11.175 1.00 85.56 89 PRO A N 1
ATOM 699 C CA . PRO A 1 89 ? 1.134 -0.440 -11.721 1.00 85.56 89 PRO A CA 1
ATOM 700 C C . PRO A 1 89 ? 0.690 0.425 -10.542 1.00 85.56 89 PRO A C 1
ATOM 702 O O . PRO A 1 89 ? -0.083 -0.036 -9.701 1.00 85.56 89 PRO A O 1
ATOM 705 N N . ALA A 1 90 ? 1.219 1.648 -10.433 1.00 86.94 90 ALA A N 1
ATOM 706 C CA . ALA A 1 90 ? 0.963 2.530 -9.288 1.00 86.94 90 ALA A CA 1
ATOM 707 C C . ALA A 1 90 ? -0.545 2.680 -9.002 1.00 86.94 90 ALA A C 1
ATOM 709 O O . ALA A 1 90 ? -0.969 2.801 -7.854 1.00 86.94 90 ALA A O 1
ATOM 710 N N . GLU A 1 91 ? -1.354 2.587 -10.057 1.00 89.00 91 GLU A N 1
ATOM 711 C CA . GLU A 1 91 ? -2.808 2.492 -10.009 1.00 89.00 91 GLU A CA 1
ATOM 712 C C . GLU A 1 91 ? -3.323 1.261 -9.234 1.00 89.00 91 GLU A C 1
ATOM 714 O O . GLU A 1 91 ? -4.160 1.412 -8.347 1.00 89.00 91 GLU A O 1
ATOM 719 N N . ALA A 1 92 ? -2.809 0.053 -9.494 1.00 88.88 92 ALA A N 1
ATOM 720 C CA . ALA A 1 92 ? -3.203 -1.156 -8.765 1.00 88.88 92 ALA A CA 1
ATOM 721 C C . ALA A 1 92 ? -2.807 -1.097 -7.287 1.00 88.88 92 ALA A C 1
ATOM 723 O O . ALA A 1 92 ? -3.599 -1.491 -6.430 1.00 88.88 92 ALA A O 1
ATOM 724 N N . LEU A 1 93 ? -1.623 -0.559 -6.972 1.00 89.25 93 LEU A N 1
ATOM 725 C CA . LEU A 1 93 ? -1.224 -0.324 -5.583 1.00 89.25 93 LEU A CA 1
ATOM 726 C C . LEU A 1 93 ? -2.161 0.688 -4.905 1.00 89.25 93 LEU A C 1
ATOM 728 O O . LEU A 1 93 ? -2.601 0.463 -3.778 1.00 89.25 93 LEU A O 1
ATOM 732 N N . GLY A 1 94 ? -2.520 1.766 -5.608 1.00 92.38 94 GLY A N 1
ATOM 733 C CA . GLY A 1 94 ? -3.492 2.753 -5.142 1.00 92.38 94 GLY A CA 1
ATOM 734 C C . GLY A 1 94 ? -4.865 2.138 -4.860 1.00 92.38 94 GLY A C 1
ATOM 735 O O . GLY A 1 94 ? -5.440 2.374 -3.795 1.00 92.38 94 GLY A O 1
ATOM 736 N N . PHE A 1 95 ? -5.368 1.285 -5.756 1.00 93.31 95 PHE A N 1
ATOM 737 C CA . PHE A 1 95 ? -6.619 0.556 -5.540 1.00 93.31 95 PHE A CA 1
ATOM 738 C C . PHE A 1 95 ? -6.535 -0.411 -4.357 1.00 93.31 95 PHE A C 1
ATOM 740 O O . PHE A 1 95 ? -7.456 -0.444 -3.539 1.00 93.31 95 PHE A O 1
ATOM 747 N N . ALA A 1 96 ? -5.434 -1.154 -4.217 1.00 91.94 96 ALA A N 1
ATOM 748 C CA . ALA A 1 96 ? -5.227 -2.068 -3.096 1.00 91.94 96 ALA A CA 1
ATOM 749 C C . ALA A 1 96 ? -5.210 -1.323 -1.753 1.00 91.94 96 ALA A C 1
ATOM 751 O O . ALA A 1 96 ? -5.851 -1.750 -0.790 1.00 91.94 96 ALA A O 1
ATOM 752 N N . MET A 1 97 ? -4.533 -0.175 -1.693 1.00 94.50 97 MET A N 1
ATOM 753 C CA . MET A 1 97 ? -4.459 0.632 -0.479 1.00 94.50 97 MET A CA 1
ATOM 754 C C . MET A 1 97 ? -5.811 1.258 -0.122 1.00 94.50 97 MET A C 1
ATOM 756 O O . MET A 1 97 ? -6.216 1.209 1.038 1.00 94.50 97 MET A O 1
ATOM 760 N N . CYS A 1 98 ? -6.553 1.753 -1.116 1.00 95.25 98 CYS A N 1
ATOM 761 C CA . CYS A 1 98 ? -7.911 2.269 -0.931 1.00 95.25 98 CYS A CA 1
ATOM 762 C C . CYS A 1 98 ? -8.874 1.186 -0.410 1.00 95.25 98 CYS A C 1
ATOM 764 O O . CYS A 1 98 ? -9.656 1.415 0.520 1.00 95.25 98 CYS A O 1
ATOM 766 N N . ALA A 1 99 ? -8.791 -0.028 -0.961 1.00 95.44 99 ALA A N 1
ATOM 767 C CA . ALA A 1 99 ? -9.561 -1.167 -0.480 1.00 95.44 99 ALA A CA 1
ATOM 768 C C . ALA A 1 99 ? -9.240 -1.500 0.983 1.00 95.44 99 ALA A C 1
ATOM 770 O O . ALA A 1 99 ? -10.145 -1.727 1.791 1.00 95.44 99 ALA A O 1
ATOM 771 N N . TRP A 1 100 ? -7.953 -1.504 1.328 1.00 94.31 100 TRP A N 1
ATOM 772 C CA . TRP A 1 100 ? -7.495 -1.790 2.681 1.00 94.31 100 TRP A CA 1
ATOM 773 C C . TRP A 1 100 ? -7.978 -0.738 3.682 1.00 94.31 100 TRP A C 1
ATOM 775 O O . TRP A 1 100 ? -8.567 -1.097 4.700 1.00 94.31 100 TRP A O 1
ATOM 785 N N . GLU A 1 101 ? -7.836 0.547 3.355 1.00 97.00 101 GLU A N 1
ATOM 786 C CA . GLU A 1 101 ? -8.322 1.652 4.184 1.00 97.00 101 GLU A CA 1
ATOM 787 C C . GLU A 1 101 ? -9.831 1.555 4.436 1.00 97.00 101 GLU A C 1
ATOM 789 O O . GLU A 1 101 ? -10.279 1.731 5.568 1.00 97.00 101 GLU A O 1
ATOM 794 N N . THR A 1 102 ? -10.613 1.186 3.417 1.00 95.75 102 THR A N 1
ATOM 795 C CA . THR A 1 102 ? -12.065 0.997 3.556 1.00 95.75 102 THR A CA 1
ATOM 796 C C . THR A 1 102 ? -12.397 -0.105 4.565 1.00 95.75 102 THR A C 1
ATOM 798 O O . THR A 1 102 ? -13.264 0.060 5.426 1.00 95.75 102 THR A O 1
ATOM 801 N N . LEU A 1 103 ? -11.695 -1.238 4.501 1.00 95.19 103 LEU A N 1
ATOM 802 C CA . LEU A 1 103 ? -11.889 -2.333 5.454 1.00 95.19 103 LEU A CA 1
ATOM 803 C C . LEU A 1 103 ? -11.431 -1.936 6.865 1.00 95.19 103 LEU A C 1
ATOM 805 O O . LEU A 1 103 ? -12.088 -2.288 7.845 1.00 95.19 103 LEU A O 1
ATOM 809 N N . THR A 1 104 ? -10.341 -1.179 6.992 1.00 95.56 104 THR A N 1
ATOM 810 C CA . THR A 1 104 ? -9.875 -0.645 8.279 1.00 95.56 104 THR A CA 1
ATOM 811 C C . THR A 1 104 ? -10.857 0.367 8.868 1.00 95.56 104 THR A C 1
ATOM 813 O O . THR A 1 104 ? -11.096 0.352 10.075 1.00 95.56 104 THR A O 1
ATOM 816 N N . PHE A 1 105 ? -11.462 1.219 8.041 1.00 96.81 105 PHE A N 1
ATOM 817 C CA . PHE A 1 105 ? -12.501 2.155 8.461 1.00 96.81 105 PHE A CA 1
ATOM 818 C C . PHE A 1 105 ? -13.693 1.413 9.073 1.00 96.81 105 PHE A C 1
ATOM 820 O O . PHE A 1 105 ? -14.094 1.720 10.192 1.00 96.81 105 PHE A O 1
ATOM 827 N N . LEU A 1 106 ? -14.184 0.359 8.413 1.00 96.06 106 LEU A N 1
ATOM 828 C CA . LEU A 1 106 ? -15.272 -0.468 8.944 1.00 96.06 106 LEU A CA 1
ATOM 829 C C . LEU A 1 106 ? -14.935 -1.072 10.316 1.00 96.06 106 LEU A C 1
ATOM 831 O O . LEU A 1 106 ? -15.774 -1.062 11.212 1.00 96.06 106 LEU A O 1
ATOM 835 N N . GLN A 1 107 ? -13.703 -1.545 10.514 1.00 95.31 107 GLN A N 1
ATOM 836 C CA . GLN A 1 107 ? -13.272 -2.068 11.816 1.00 95.31 107 GLN A CA 1
ATOM 837 C C . GLN A 1 107 ? -13.295 -1.005 12.917 1.00 95.31 107 GLN A C 1
ATOM 839 O O . GLN A 1 107 ? -13.680 -1.307 14.046 1.00 95.31 107 GLN A O 1
ATOM 844 N N . ARG A 1 108 ? -12.911 0.237 12.598 1.00 96.88 108 ARG A N 1
ATOM 845 C CA . ARG A 1 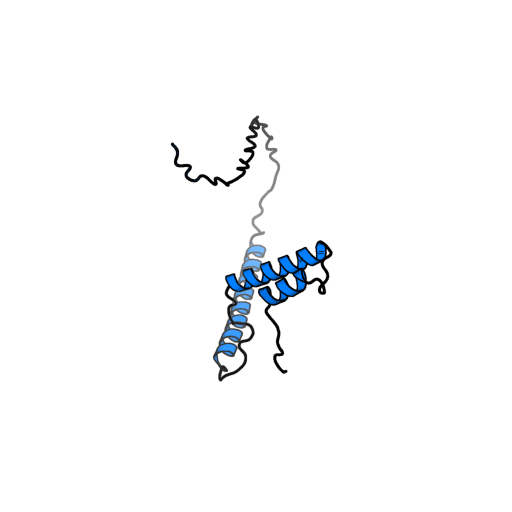108 ? -12.946 1.364 13.545 1.00 96.88 108 ARG A CA 1
ATOM 846 C C . ARG A 1 108 ? -14.373 1.767 13.918 1.00 96.88 108 ARG A C 1
ATOM 848 O O . ARG A 1 108 ? -14.607 2.100 15.073 1.00 96.88 108 ARG A O 1
ATOM 855 N N . GLU A 1 109 ? -15.314 1.651 12.985 1.00 97.06 109 GLU A N 1
ATOM 856 C CA . GLU A 1 109 ? -16.754 1.855 13.222 1.00 97.06 109 GLU A CA 1
ATOM 857 C C . GLU A 1 109 ? -17.420 0.689 13.981 1.00 97.06 109 GLU A C 1
ATOM 859 O O . GLU A 1 109 ? -18.608 0.736 14.295 1.00 97.06 109 GLU A O 1
ATOM 864 N N . GLY A 1 110 ? -16.664 -0.367 14.301 1.00 95.75 110 GLY A N 1
ATOM 865 C CA . GLY A 1 110 ? -17.141 -1.507 15.082 1.00 95.75 110 GLY A CA 1
ATOM 866 C C . GLY A 1 110 ? -17.666 -2.678 14.253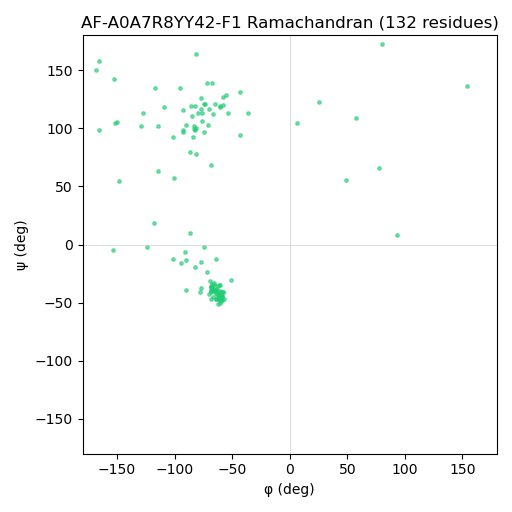 1.00 95.75 110 GLY A C 1
ATOM 867 O O . GLY A 1 110 ? -18.176 -3.637 14.832 1.00 95.75 110 GLY A O 1
ATOM 868 N N . PHE A 1 111 ? -17.511 -2.655 12.925 1.00 96.19 111 PHE A N 1
ATOM 869 C CA . PHE A 1 111 ? -17.785 -3.827 12.096 1.00 96.19 1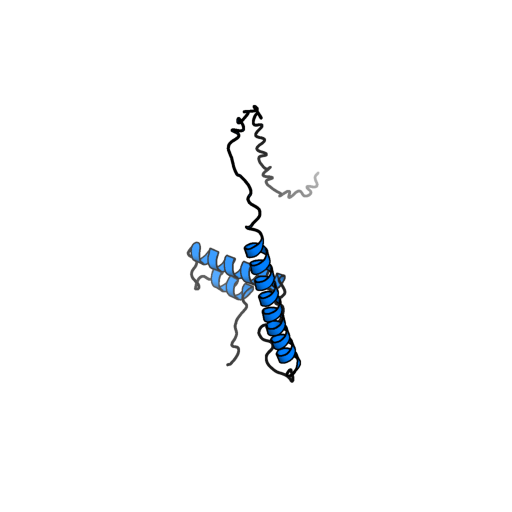11 PHE A CA 1
ATOM 870 C C . PHE A 1 111 ? -16.668 -4.860 12.257 1.00 96.19 111 PHE A C 1
ATOM 872 O O . PHE A 1 111 ? -15.491 -4.634 11.975 1.00 96.19 111 PHE A O 1
ATOM 879 N N . THR A 1 112 ? -17.055 -6.043 12.693 1.00 94.19 112 THR A N 1
ATOM 880 C CA . THR A 1 112 ? -16.210 -7.220 12.809 1.00 94.19 112 THR A CA 1
ATOM 881 C C . THR A 1 112 ? -16.054 -7.925 11.464 1.00 94.19 112 THR A C 1
ATOM 883 O O . THR A 1 112 ? -16.853 -7.777 10.540 1.00 94.19 112 THR A O 1
ATOM 886 N N . GLN A 1 113 ? -15.055 -8.803 11.367 1.00 90.06 113 GLN A N 1
ATOM 887 C CA . GLN A 1 113 ? -14.838 -9.606 10.158 1.00 90.06 113 GLN A CA 1
ATOM 888 C C . GLN A 1 113 ? -15.981 -10.592 9.848 1.00 90.06 113 GLN A C 1
ATOM 890 O O . GLN A 1 113 ? -16.027 -11.166 8.759 1.00 90.06 113 GLN A O 1
ATOM 895 N N . ASN A 1 114 ? -16.893 -10.804 10.802 1.00 91.38 114 ASN A N 1
ATOM 896 C CA . ASN A 1 114 ? -18.044 -11.687 10.649 1.00 91.38 114 ASN A CA 1
ATOM 897 C C . ASN A 1 114 ? -19.282 -10.973 10.106 1.00 91.38 114 ASN A C 1
ATOM 899 O O . ASN A 1 114 ? -20.223 -11.657 9.689 1.00 91.38 114 ASN A O 1
ATOM 903 N N . ASP A 1 115 ? -19.278 -9.638 10.087 1.00 95.31 115 ASP A N 1
ATOM 904 C CA . ASP A 1 115 ? -20.414 -8.865 9.617 1.00 95.31 115 ASP A CA 1
ATOM 905 C C . ASP A 1 115 ? -20.627 -9.061 8.115 1.00 95.31 115 ASP A C 1
ATOM 907 O O . ASP A 1 115 ? -19.665 -9.082 7.337 1.00 95.31 115 ASP A O 1
ATOM 911 N N . PRO A 1 116 ? -21.889 -9.192 7.671 1.00 94.69 116 PRO A N 1
ATOM 912 C CA . PRO A 1 116 ? -22.200 -9.519 6.283 1.00 94.69 116 PRO A CA 1
ATOM 913 C C . PRO A 1 116 ? -21.667 -8.460 5.314 1.00 94.69 116 PRO A C 1
ATOM 915 O O . PRO A 1 116 ? -21.203 -8.801 4.230 1.00 94.69 116 PRO A O 1
ATOM 918 N N . ILE A 1 117 ? -21.681 -7.189 5.725 1.00 93.50 117 ILE A N 1
ATOM 919 C CA . ILE A 1 117 ? -21.175 -6.062 4.935 1.00 93.50 117 ILE A CA 1
ATOM 920 C C . ILE A 1 117 ? -19.654 -6.147 4.793 1.00 93.50 117 ILE A C 1
ATOM 922 O O . ILE A 1 117 ? -19.141 -6.047 3.681 1.00 93.50 117 ILE A O 1
ATOM 926 N N . TYR A 1 118 ? -18.940 -6.391 5.896 1.00 95.12 118 TYR A N 1
ATOM 927 C CA . TYR A 1 118 ? -17.486 -6.531 5.876 1.00 95.12 118 TYR A CA 1
ATOM 928 C C . TYR A 1 118 ? -17.058 -7.711 4.999 1.00 95.12 118 TYR A C 1
ATOM 930 O O . TYR A 1 118 ? -16.171 -7.573 4.158 1.00 95.12 118 TYR A O 1
ATOM 938 N N . ARG A 1 119 ? -17.720 -8.867 5.150 1.00 93.31 119 ARG A N 1
ATOM 939 C CA . ARG A 1 119 ? -17.436 -10.069 4.358 1.00 93.31 119 ARG A CA 1
ATOM 940 C C . ARG A 1 119 ? -17.691 -9.836 2.870 1.00 93.31 119 ARG A C 1
ATOM 942 O O . ARG A 1 119 ? -16.796 -10.080 2.068 1.00 93.31 119 ARG A O 1
ATOM 949 N N . ALA A 1 120 ? -18.865 -9.315 2.513 1.00 93.44 120 ALA A N 1
ATOM 950 C CA . ALA A 1 120 ? -19.218 -9.048 1.121 1.00 93.44 120 ALA A CA 1
ATOM 951 C C . ALA A 1 120 ? -18.248 -8.055 0.466 1.00 93.44 120 ALA A C 1
ATOM 953 O O . ALA A 1 120 ? -17.848 -8.239 -0.683 1.00 93.44 120 ALA A O 1
ATOM 954 N N . LEU A 1 121 ? -17.843 -7.014 1.196 1.00 93.69 121 LEU A N 1
ATOM 955 C CA . LEU A 1 121 ? -16.908 -6.019 0.691 1.00 93.69 121 LEU A CA 1
ATOM 956 C C . LEU A 1 121 ? -15.490 -6.587 0.545 1.00 93.69 121 LEU A C 1
ATOM 958 O O . LEU A 1 121 ? -14.854 -6.377 -0.484 1.00 93.69 121 LEU A O 1
ATOM 962 N N . ARG A 1 122 ? -15.012 -7.360 1.525 1.00 92.88 122 ARG A N 1
ATOM 963 C CA . ARG A 1 122 ? -13.710 -8.037 1.465 1.00 92.88 122 ARG A CA 1
ATOM 964 C C . ARG A 1 122 ? -13.630 -8.997 0.280 1.00 92.88 122 ARG A C 1
ATOM 966 O O . ARG A 1 122 ? -12.645 -8.962 -0.446 1.00 92.88 122 ARG A O 1
ATOM 973 N N . GLU A 1 123 ? -14.666 -9.800 0.055 1.00 92.12 123 GLU A N 1
ATOM 974 C CA . GLU A 1 123 ? -14.740 -10.711 -1.095 1.00 92.12 123 GLU A CA 1
ATOM 975 C C . GLU A 1 123 ? -14.706 -9.965 -2.435 1.00 92.12 123 GLU A C 1
ATOM 977 O O . GLU A 1 123 ? -14.128 -10.459 -3.399 1.00 92.12 123 GLU A O 1
ATOM 982 N N . ARG A 1 124 ? -15.306 -8.772 -2.506 1.00 91.69 124 ARG A N 1
ATOM 983 C CA . ARG A 1 124 ? -15.330 -7.942 -3.720 1.00 91.69 124 ARG A CA 1
ATOM 984 C C . ARG A 1 124 ? -14.015 -7.214 -3.980 1.00 91.69 124 ARG A C 1
ATOM 986 O O . ARG A 1 124 ? -13.649 -7.064 -5.139 1.00 91.69 124 ARG A O 1
ATOM 993 N N . LEU A 1 125 ? -13.349 -6.735 -2.932 1.00 90.62 125 LEU A N 1
ATOM 994 C CA . LEU A 1 125 ? -12.155 -5.894 -3.045 1.00 90.62 125 LEU A CA 1
ATOM 995 C C . LEU A 1 125 ? -10.851 -6.693 -3.085 1.00 90.62 125 LEU A C 1
ATOM 997 O O . LEU A 1 125 ? -9.935 -6.331 -3.810 1.00 90.62 125 LEU A O 1
ATOM 1001 N N . VAL A 1 126 ? -10.761 -7.760 -2.292 1.00 86.06 126 VAL A N 1
ATOM 1002 C CA . VAL A 1 126 ? -9.550 -8.591 -2.160 1.00 86.06 126 VAL A CA 1
ATOM 1003 C C . VAL A 1 126 ? -9.680 -9.884 -2.973 1.00 86.06 126 VAL A C 1
ATOM 1005 O O . VAL A 1 126 ? -8.700 -10.583 -3.209 1.00 86.06 126 VAL A O 1
ATOM 1008 N N . GLY A 1 127 ? -10.892 -10.193 -3.440 1.00 79.69 127 GLY A N 1
ATOM 1009 C CA . GLY A 1 127 ? -11.208 -11.462 -4.075 1.00 79.69 127 GLY A CA 1
ATOM 1010 C C . GLY A 1 127 ? -11.435 -12.576 -3.054 1.00 79.69 127 GLY A C 1
ATOM 1011 O O . GLY A 1 127 ? -11.239 -12.429 -1.844 1.00 79.69 127 GLY A O 1
ATOM 1012 N N . GLN A 1 128 ? -11.873 -13.728 -3.554 1.00 70.25 128 GLN A N 1
ATOM 1013 C CA . GLN A 1 128 ? -11.853 -14.961 -2.781 1.00 7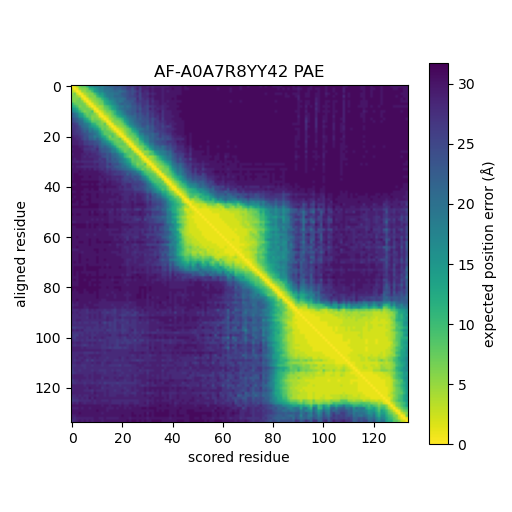0.25 128 GLN A CA 1
ATOM 1014 C C . GLN A 1 128 ? -10.462 -15.572 -2.948 1.00 70.25 128 GLN A C 1
ATOM 1016 O O . GLN A 1 128 ? -10.138 -16.044 -4.035 1.00 70.25 128 GLN A O 1
ATOM 1021 N N . CYS A 1 129 ? -9.645 -15.590 -1.893 1.00 55.12 129 CYS A N 1
ATOM 1022 C CA . CYS A 1 129 ? -8.439 -16.418 -1.853 1.00 55.12 129 CYS A CA 1
ATOM 1023 C C . CYS A 1 129 ? -8.863 -17.900 -1.803 1.00 55.12 129 CYS A C 1
ATOM 1025 O O . CYS A 1 129 ? -8.756 -18.549 -0.764 1.00 55.12 129 CYS A O 1
ATOM 1027 N N . GLN A 1 130 ? -9.439 -18.439 -2.879 1.00 52.50 130 GLN A N 1
ATOM 1028 C CA . GLN A 1 130 ? -9.604 -19.880 -3.019 1.00 52.50 130 GLN A CA 1
ATOM 1029 C C . GLN A 1 130 ? -8.210 -20.454 -3.254 1.00 52.50 130 GLN A C 1
ATOM 1031 O O . GLN A 1 130 ? -7.643 -20.272 -4.324 1.00 52.50 130 GLN A O 1
ATOM 1036 N N . GLY A 1 131 ? -7.673 -21.044 -2.182 1.00 47.66 131 GLY A N 1
ATOM 1037 C CA . GLY A 1 131 ? -6.417 -21.783 -2.063 1.00 47.66 131 GLY A CA 1
ATOM 1038 C C . GLY A 1 131 ? -5.508 -21.781 -3.285 1.00 47.66 131 GLY A C 1
ATOM 1039 O O . GLY A 1 131 ? -5.714 -22.564 -4.205 1.00 47.66 131 GLY A O 1
ATOM 1040 N N . ILE A 1 132 ? -4.437 -20.993 -3.216 1.00 49.47 132 ILE A N 1
ATOM 1041 C CA . ILE A 1 132 ? -3.185 -21.410 -3.841 1.00 49.47 132 ILE A CA 1
ATOM 1042 C C . ILE A 1 132 ? -2.742 -22.629 -3.014 1.00 49.47 132 ILE A C 1
ATOM 1044 O O . ILE A 1 132 ? -2.516 -22.461 -1.810 1.00 49.47 132 ILE A O 1
ATOM 1048 N N . PRO A 1 133 ? -2.727 -23.858 -3.560 1.00 52.50 133 PRO A N 1
ATOM 1049 C CA . PRO A 1 133 ? -2.075 -24.955 -2.868 1.00 52.50 133 PRO A CA 1
ATOM 1050 C C . PRO A 1 133 ? -0.583 -24.611 -2.806 1.00 52.50 133 PRO A C 1
ATOM 1052 O O . PRO A 1 133 ? 0.027 -24.358 -3.843 1.00 52.50 133 PRO A O 1
ATOM 1055 N N . LEU A 1 134 ? -0.047 -24.526 -1.587 1.00 45.97 134 LEU A N 1
ATOM 1056 C CA . LEU A 1 134 ? 1.397 -24.600 -1.355 1.00 45.97 134 LEU A CA 1
ATOM 1057 C C . LEU A 1 134 ? 1.930 -25.951 -1.843 1.00 45.97 134 LEU A C 1
ATOM 1059 O O . LEU A 1 134 ? 1.190 -26.954 -1.681 1.00 45.97 134 LEU A O 1
#

Foldseek 3Di:
DDDDDDDDDDDDDDDDDDDDDDDDDPDDDDDDDDDDDDDDDPDPVVVVVVVVVVVVVVVVVVVVVVVVVVVVVPPDPPDDDPPPPPPPPVVNVVLLVVLVVVLVVCVVVPDDCPDPVSVVSCCVRVNPPPDPDD

Organism: Hermetia illucens (NCBI:txid343691)